Protein AF-A0A358SVM5-F1 (afdb_monomer_lite)

Structure (mmCIF, N/CA/C/O backbone):
data_AF-A0A358SVM5-F1
#
_entry.id   AF-A0A358SVM5-F1
#
loop_
_atom_site.group_PDB
_atom_site.id
_atom_site.type_symbol
_atom_site.label_atom_id
_atom_site.label_alt_id
_atom_site.label_comp_id
_atom_site.label_asym_id
_atom_site.label_entity_id
_atom_site.label_seq_id
_atom_sit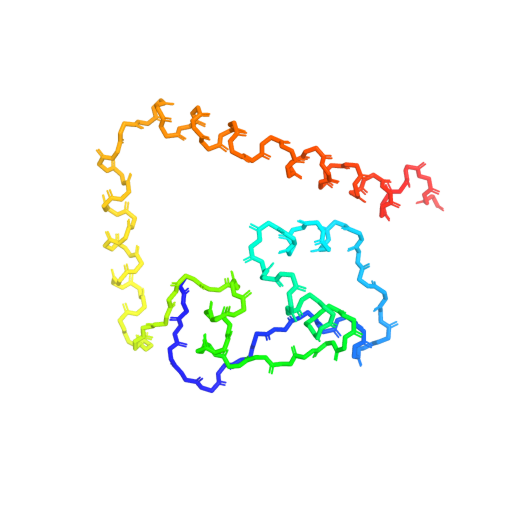e.pdbx_PDB_ins_code
_atom_site.Cartn_x
_atom_site.Cartn_y
_atom_site.Cartn_z
_atom_site.occupancy
_atom_site.B_iso_or_equiv
_atom_site.auth_seq_id
_atom_site.auth_comp_id
_atom_site.auth_asym_id
_atom_site.auth_atom_id
_atom_site.pdbx_PDB_model_num
ATOM 1 N N . MET A 1 1 ? -8.655 2.856 4.847 1.00 94.94 1 MET A N 1
ATOM 2 C CA . MET A 1 1 ? -8.974 2.902 6.300 1.00 94.94 1 MET A CA 1
ATOM 3 C C . MET A 1 1 ? -8.974 1.495 6.886 1.00 94.94 1 MET A C 1
ATOM 5 O O . MET A 1 1 ? -9.311 0.580 6.148 1.00 94.94 1 MET A O 1
ATOM 9 N N . GLY A 1 2 ? -8.611 1.325 8.159 1.00 97.31 2 GLY A N 1
ATOM 10 C CA . GLY A 1 2 ? -8.608 0.037 8.870 1.00 97.31 2 GLY A CA 1
ATOM 11 C C . GLY A 1 2 ? -9.340 0.094 10.214 1.00 97.31 2 GLY A C 1
ATOM 12 O O . GLY A 1 2 ? -9.745 1.169 10.657 1.00 97.31 2 GLY A O 1
ATOM 13 N N . ALA A 1 3 ? -9.527 -1.068 10.841 1.00 98.19 3 ALA A N 1
ATOM 14 C CA . ALA A 1 3 ? -10.101 -1.185 12.179 1.00 98.19 3 ALA A CA 1
ATOM 15 C C . ALA A 1 3 ? -9.006 -1.155 13.252 1.00 98.19 3 ALA A C 1
ATOM 17 O O . ALA A 1 3 ? -7.972 -1.800 13.091 1.00 98.19 3 ALA A O 1
ATOM 18 N N . ALA A 1 4 ? -9.270 -0.461 14.356 1.00 97.94 4 ALA A N 1
ATOM 19 C CA . ALA A 1 4 ? -8.467 -0.552 15.567 1.00 97.94 4 ALA A CA 1
ATOM 20 C C . ALA A 1 4 ? -8.580 -1.964 16.149 1.00 97.94 4 ALA A C 1
ATOM 22 O O 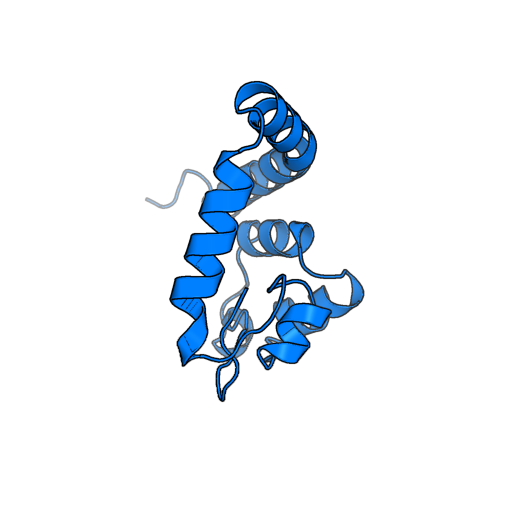. ALA A 1 4 ? -9.657 -2.573 16.114 1.00 97.94 4 ALA A O 1
ATOM 23 N N . GLY A 1 5 ? -7.484 -2.471 16.703 1.00 96.88 5 GLY A N 1
ATOM 24 C CA . GLY A 1 5 ? -7.436 -3.788 17.326 1.00 96.88 5 GLY A CA 1
ATOM 25 C C . GLY A 1 5 ? -6.148 -4.546 17.015 1.00 96.88 5 GLY A C 1
ATOM 26 O O . GLY A 1 5 ? -5.252 -4.004 16.368 1.00 96.88 5 GLY A O 1
ATOM 27 N N . PRO A 1 6 ? -6.052 -5.811 17.458 1.00 97.44 6 PRO A N 1
ATOM 28 C CA . PRO A 1 6 ? -4.845 -6.628 17.341 1.00 97.44 6 PRO A CA 1
ATOM 29 C C . PRO A 1 6 ? -4.675 -7.208 15.923 1.00 97.44 6 PRO A C 1
ATOM 31 O O . PRO A 1 6 ? -4.557 -8.419 15.737 1.00 97.44 6 PRO A O 1
ATOM 34 N N . TYR A 1 7 ? -4.695 -6.346 14.906 1.00 98.25 7 TYR A N 1
ATOM 35 C CA . TYR A 1 7 ? -4.478 -6.712 13.507 1.00 98.25 7 TYR A CA 1
ATOM 36 C C . TYR A 1 7 ? -3.028 -6.459 13.093 1.00 98.25 7 TYR A C 1
ATOM 38 O O . TYR A 1 7 ? -2.324 -5.651 13.692 1.00 98.25 7 TYR A O 1
ATOM 46 N N . ARG A 1 8 ? -2.587 -7.162 12.049 1.00 98.00 8 ARG A N 1
ATOM 47 C CA . ARG A 1 8 ? -1.223 -7.095 11.518 1.00 98.00 8 ARG A CA 1
ATOM 48 C C . ARG A 1 8 ? -1.266 -6.752 10.034 1.00 98.00 8 ARG A C 1
ATOM 50 O O . ARG A 1 8 ? -1.977 -7.422 9.287 1.00 98.00 8 ARG A O 1
ATOM 57 N N . ILE A 1 9 ? -0.512 -5.735 9.622 1.00 98.50 9 ILE A N 1
ATOM 58 C CA . ILE A 1 9 ? -0.348 -5.318 8.224 1.00 98.50 9 ILE A CA 1
ATOM 59 C C . ILE A 1 9 ? 1.115 -5.558 7.844 1.00 98.50 9 ILE A C 1
ATOM 61 O O . ILE A 1 9 ? 2.008 -5.042 8.510 1.00 98.50 9 ILE A O 1
ATOM 65 N N . THR A 1 10 ? 1.376 -6.361 6.812 1.00 97.62 10 THR A N 1
ATOM 66 C CA . THR A 1 10 ? 2.742 -6.719 6.398 1.00 97.62 10 THR A CA 1
ATOM 67 C C . THR A 1 10 ? 2.771 -7.246 4.961 1.00 97.62 10 THR A C 1
ATOM 69 O O . THR A 1 10 ? 1.780 -7.817 4.501 1.00 97.62 10 THR A O 1
ATOM 72 N N . ALA A 1 11 ? 3.904 -7.067 4.278 1.00 97.12 11 ALA A N 1
ATOM 73 C CA . ALA A 1 11 ? 4.299 -7.855 3.113 1.00 97.12 11 ALA A CA 1
ATOM 74 C C . ALA A 1 11 ? 5.264 -8.944 3.613 1.00 97.12 11 ALA A C 1
ATOM 76 O O . ALA A 1 11 ? 6.423 -8.672 3.929 1.00 97.12 11 ALA A O 1
ATOM 77 N N . ASN A 1 12 ? 4.750 -10.158 3.818 1.00 96.75 12 ASN A N 1
ATOM 78 C CA . ASN A 1 12 ? 5.445 -11.209 4.563 1.00 96.75 12 ASN A CA 1
ATOM 79 C C . ASN A 1 12 ? 6.293 -12.145 3.693 1.00 96.75 12 ASN A C 1
ATOM 81 O O . ASN A 1 12 ? 6.837 -13.113 4.222 1.00 96.75 12 ASN A O 1
ATOM 85 N N . GLU A 1 13 ? 6.399 -11.895 2.389 1.00 97.31 13 GLU A N 1
ATOM 86 C CA . GLU A 1 13 ? 7.063 -12.770 1.425 1.00 97.31 13 GLU A CA 1
ATOM 87 C C . GLU A 1 13 ? 8.498 -13.101 1.863 1.00 97.31 13 GLU A C 1
ATOM 89 O O . GLU A 1 13 ? 8.846 -14.278 1.957 1.00 97.31 13 GLU A O 1
ATOM 94 N N . VAL A 1 14 ? 9.302 -12.099 2.249 1.00 97.44 14 VAL A N 1
ATOM 95 C CA . VAL A 1 14 ? 10.690 -12.329 2.698 1.00 97.44 14 VAL A CA 1
ATOM 96 C C . VAL A 1 14 ? 10.742 -13.192 3.960 1.00 97.44 14 VAL A C 1
ATOM 98 O O . VAL A 1 14 ? 11.577 -14.090 4.056 1.00 97.44 14 VAL A O 1
ATOM 101 N N . ALA A 1 15 ? 9.817 -12.986 4.904 1.00 97.62 15 ALA A N 1
ATOM 102 C CA . ALA A 1 15 ? 9.751 -13.778 6.134 1.00 97.62 15 ALA A CA 1
ATOM 103 C C . ALA A 1 15 ? 9.434 -15.261 5.877 1.00 97.62 15 ALA A C 1
ATOM 105 O O . ALA A 1 15 ? 9.763 -16.105 6.710 1.00 97.62 15 ALA A O 1
ATOM 106 N N . ILE A 1 16 ? 8.818 -15.587 4.736 1.00 97.56 16 ILE A N 1
ATOM 107 C CA . ILE A 1 16 ? 8.502 -16.964 4.328 1.00 97.56 16 ILE A CA 1
ATOM 108 C C . ILE A 1 16 ? 9.409 -17.482 3.200 1.00 97.56 16 ILE A C 1
ATOM 110 O O . ILE A 1 16 ? 9.115 -18.514 2.602 1.00 97.56 16 ILE A O 1
ATOM 114 N N . GLY A 1 17 ? 10.521 -16.795 2.915 1.00 96.44 17 GLY A N 1
ATOM 115 C CA . GLY A 1 17 ? 11.516 -17.230 1.930 1.00 96.44 17 GLY A CA 1
ATOM 116 C C . GLY A 1 17 ? 11.147 -16.948 0.470 1.00 96.44 17 GLY A C 1
ATOM 117 O O . GLY A 1 17 ? 11.726 -17.548 -0.432 1.00 96.44 17 GLY A O 1
ATOM 118 N N . MET A 1 18 ? 10.200 -16.043 0.222 1.00 96.69 18 MET A N 1
ATOM 119 C CA . MET A 1 18 ? 9.820 -15.589 -1.113 1.00 96.69 18 MET A CA 1
ATOM 120 C C . MET A 1 18 ? 10.420 -14.211 -1.408 1.00 96.69 18 MET A C 1
ATOM 122 O O . MET A 1 18 ? 10.404 -13.305 -0.577 1.00 96.69 18 MET A O 1
ATOM 126 N N . THR A 1 19 ? 10.926 -14.024 -2.624 1.00 95.44 19 THR A N 1
ATOM 127 C CA . THR A 1 19 ? 11.254 -12.687 -3.128 1.00 95.44 19 THR A CA 1
ATOM 128 C C . THR A 1 19 ? 9.957 -11.953 -3.461 1.00 95.44 19 THR A C 1
ATOM 130 O O . THR A 1 19 ? 9.090 -12.528 -4.121 1.00 95.44 19 THR A O 1
ATOM 133 N N . LEU A 1 20 ? 9.815 -10.696 -3.022 1.00 95.38 20 LEU A N 1
ATOM 134 C CA . LEU A 1 20 ? 8.656 -9.886 -3.405 1.00 95.38 20 LEU A CA 1
ATOM 135 C C . LEU A 1 20 ? 8.591 -9.741 -4.934 1.00 95.38 20 LEU A C 1
ATOM 137 O O . LEU A 1 20 ? 9.612 -9.408 -5.542 1.00 95.38 20 LEU A O 1
ATOM 141 N N . PRO A 1 21 ? 7.403 -9.893 -5.543 1.00 95.94 21 PRO A N 1
ATOM 142 C CA . PRO A 1 21 ? 7.195 -9.533 -6.940 1.00 95.94 21 PRO A CA 1
ATOM 143 C C . PRO A 1 21 ? 7.532 -8.056 -7.179 1.00 95.94 21 PRO A C 1
ATOM 145 O O . PRO A 1 21 ? 7.181 -7.190 -6.366 1.00 95.94 21 PRO A O 1
ATOM 148 N N . ALA A 1 22 ? 8.159 -7.739 -8.312 1.00 96.62 22 ALA A N 1
ATOM 149 C CA . ALA A 1 22 ? 8.436 -6.363 -8.712 1.00 96.62 22 ALA A CA 1
ATOM 150 C C . ALA A 1 22 ? 7.146 -5.524 -8.750 1.00 96.62 22 ALA A C 1
ATOM 152 O O . ALA A 1 22 ? 7.140 -4.360 -8.339 1.00 96.62 22 ALA A O 1
ATOM 153 N N . ALA A 1 23 ? 6.024 -6.122 -9.163 1.00 96.81 23 ALA A N 1
ATOM 154 C CA . ALA A 1 23 ? 4.727 -5.457 -9.185 1.00 96.81 23 ALA A CA 1
ATOM 155 C C . ALA A 1 23 ? 4.250 -5.047 -7.781 1.00 96.81 23 ALA A C 1
ATOM 157 O O . ALA A 1 23 ? 3.686 -3.963 -7.616 1.00 96.81 23 ALA A O 1
ATOM 158 N N . ALA A 1 24 ? 4.507 -5.865 -6.753 1.00 96.12 24 ALA A N 1
ATOM 159 C CA . ALA A 1 24 ? 4.153 -5.544 -5.369 1.00 96.12 24 ALA A CA 1
ATOM 160 C C . ALA A 1 24 ? 4.969 -4.353 -4.838 1.00 96.12 24 ALA A C 1
ATOM 162 O O . ALA A 1 24 ? 4.424 -3.482 -4.152 1.00 96.12 24 ALA A O 1
ATOM 163 N N . ILE A 1 25 ? 6.249 -4.267 -5.217 1.00 97.56 25 ILE A N 1
ATOM 164 C CA . ILE A 1 25 ? 7.120 -3.131 -4.886 1.00 97.56 25 ILE A CA 1
ATOM 165 C C . ILE A 1 25 ? 6.567 -1.838 -5.503 1.00 97.56 25 ILE A C 1
ATOM 167 O O . ILE A 1 25 ? 6.439 -0.831 -4.803 1.00 97.56 25 ILE A O 1
ATOM 171 N N . GLU A 1 26 ? 6.179 -1.864 -6.781 1.00 97.94 26 GLU A N 1
ATOM 172 C CA . GLU A 1 26 ? 5.607 -0.692 -7.460 1.00 97.94 26 GLU A CA 1
ATOM 173 C C . GLU A 1 26 ? 4.249 -0.269 -6.884 1.00 97.94 26 GLU A C 1
ATOM 175 O O . GLU A 1 26 ? 3.978 0.926 -6.746 1.00 97.94 26 GLU A O 1
ATOM 180 N N . ILE A 1 2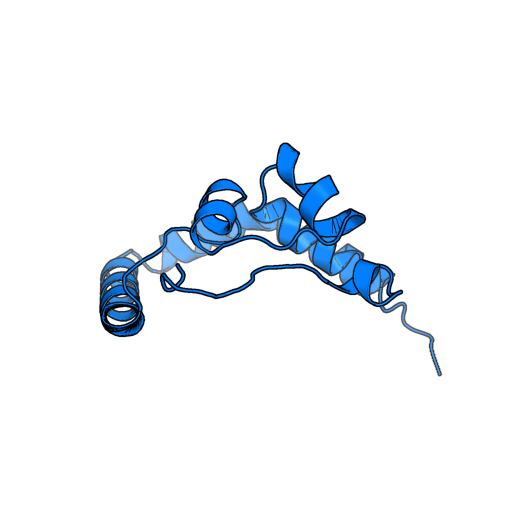7 ? 3.410 -1.227 -6.475 1.00 97.38 27 ILE A N 1
ATOM 181 C CA . ILE A 1 27 ? 2.164 -0.932 -5.754 1.00 97.38 27 ILE A CA 1
ATOM 182 C C . ILE A 1 27 ? 2.468 -0.214 -4.435 1.00 97.38 27 ILE A C 1
ATOM 184 O O . ILE A 1 27 ? 1.835 0.799 -4.130 1.00 97.38 27 ILE A O 1
ATOM 188 N N . CYS A 1 28 ? 3.443 -0.695 -3.661 1.00 97.75 28 CYS A N 1
ATOM 189 C CA . CYS A 1 28 ? 3.787 -0.084 -2.379 1.00 97.75 28 CYS A CA 1
ATOM 190 C C . CYS A 1 28 ? 4.375 1.321 -2.554 1.00 97.75 28 CYS A C 1
ATOM 192 O O . CYS A 1 28 ? 3.983 2.227 -1.822 1.00 97.75 28 CYS A O 1
ATOM 194 N N . ARG A 1 29 ? 5.209 1.558 -3.575 1.00 97.12 29 ARG A N 1
ATOM 195 C CA . ARG A 1 29 ? 5.759 2.891 -3.901 1.00 97.12 29 ARG A CA 1
ATOM 196 C C . ARG A 1 29 ? 4.698 3.966 -4.164 1.00 97.12 29 ARG A C 1
ATOM 198 O O . ARG A 1 29 ? 4.997 5.149 -4.055 1.00 97.12 29 ARG A O 1
ATOM 205 N N . GLN A 1 30 ? 3.458 3.590 -4.482 1.00 96.81 30 GLN A N 1
ATOM 206 C CA . GLN A 1 30 ? 2.361 4.549 -4.676 1.00 96.81 30 GLN A CA 1
ATOM 207 C C . GLN A 1 30 ? 1.813 5.166 -3.394 1.00 96.81 30 GLN A C 1
ATOM 209 O O . GLN A 1 30 ? 1.035 6.120 -3.452 1.00 96.81 30 GLN A O 1
ATOM 214 N N . ARG A 1 31 ? 2.102 4.556 -2.248 1.00 96.06 31 ARG A N 1
ATOM 215 C CA . ARG A 1 31 ? 1.357 4.801 -1.013 1.00 96.06 31 ARG A CA 1
ATOM 216 C C . ARG A 1 31 ? 2.249 4.825 0.211 1.00 96.06 31 ARG A C 1
ATOM 218 O O . ARG A 1 31 ? 2.021 5.651 1.085 1.00 96.06 31 ARG A O 1
ATOM 225 N N . VAL A 1 32 ? 3.216 3.917 0.268 1.00 98.19 32 VAL A N 1
ATOM 226 C CA . VAL A 1 32 ? 4.113 3.748 1.402 1.00 98.19 32 VAL A CA 1
ATOM 227 C C . VAL A 1 32 ? 5.225 4.790 1.343 1.00 98.19 32 VAL A C 1
ATOM 229 O O . VAL A 1 32 ? 5.847 4.968 0.293 1.00 98.19 32 VAL A O 1
ATOM 232 N N . GLY A 1 33 ? 5.475 5.466 2.466 1.00 97.88 33 GLY A N 1
ATOM 233 C CA . GLY A 1 33 ? 6.556 6.444 2.586 1.00 97.88 33 GLY A CA 1
ATOM 234 C C . GLY A 1 33 ? 7.919 5.817 2.260 1.00 97.88 33 GLY A C 1
ATOM 235 O O . GLY A 1 33 ? 8.170 4.670 2.654 1.00 97.88 33 GLY A O 1
ATOM 236 N N . PRO A 1 34 ? 8.815 6.517 1.539 1.00 97.12 34 PRO A N 1
ATOM 237 C CA . PRO A 1 34 ? 10.113 5.968 1.143 1.00 97.12 34 PRO A CA 1
ATOM 238 C C . PRO A 1 34 ? 10.944 5.461 2.333 1.00 97.12 34 PRO A C 1
ATOM 240 O O . PRO A 1 34 ? 11.657 4.468 2.203 1.00 97.12 34 PRO A O 1
ATOM 243 N N . GLU A 1 35 ? 10.801 6.082 3.503 1.00 97.25 35 GLU A N 1
ATOM 244 C CA . GLU A 1 35 ? 11.452 5.711 4.760 1.00 97.25 35 GLU A CA 1
ATOM 245 C C . GLU A 1 35 ? 10.945 4.390 5.373 1.00 97.25 35 GLU A C 1
ATOM 247 O O . GLU A 1 35 ? 11.640 3.783 6.190 1.00 97.25 35 GLU A O 1
ATOM 252 N N . TYR A 1 36 ? 9.769 3.905 4.961 1.00 98.38 36 TYR A N 1
ATOM 253 C CA . TYR A 1 36 ? 9.210 2.624 5.405 1.00 98.38 36 TYR A CA 1
ATOM 254 C C . TYR A 1 36 ? 9.497 1.477 4.437 1.00 98.38 36 TYR A C 1
ATOM 256 O O . TYR A 1 36 ? 9.503 0.327 4.871 1.00 98.38 36 TYR A O 1
ATOM 264 N N . LEU A 1 37 ? 9.765 1.756 3.153 1.00 98.12 37 LEU A N 1
ATOM 265 C CA . LEU A 1 37 ? 9.856 0.731 2.102 1.00 98.12 37 LEU A CA 1
ATOM 266 C C . LEU A 1 37 ? 10.827 -0.403 2.451 1.00 98.12 37 LEU A C 1
ATOM 268 O O . LEU A 1 37 ? 10.462 -1.569 2.339 1.00 98.12 37 LEU A O 1
ATOM 272 N N . THR A 1 38 ? 12.036 -0.089 2.921 1.00 98.12 38 THR A N 1
ATOM 273 C CA . THR A 1 38 ? 13.004 -1.126 3.313 1.00 98.12 38 THR A CA 1
ATOM 274 C C . THR A 1 38 ? 12.468 -1.991 4.447 1.00 98.12 38 THR A C 1
ATOM 276 O O . THR A 1 38 ? 12.545 -3.215 4.378 1.00 98.12 38 THR A O 1
ATOM 279 N N . ARG A 1 39 ? 11.890 -1.374 5.480 1.00 98.25 39 ARG A N 1
ATOM 280 C CA . ARG A 1 39 ? 11.399 -2.103 6.650 1.00 98.25 39 ARG A CA 1
ATOM 281 C C . ARG A 1 39 ? 10.242 -3.030 6.279 1.00 98.25 39 ARG A C 1
ATOM 283 O O . ARG A 1 39 ? 10.258 -4.205 6.626 1.00 98.25 39 ARG A O 1
ATOM 290 N N . VAL A 1 40 ? 9.275 -2.533 5.512 1.00 98.19 40 VAL A N 1
ATOM 291 C CA . VAL A 1 40 ? 8.048 -3.288 5.223 1.00 98.19 40 VAL A CA 1
ATOM 292 C C . VAL A 1 40 ? 8.216 -4.289 4.082 1.00 98.19 40 VAL A C 1
ATOM 294 O O . VAL A 1 40 ? 7.579 -5.332 4.121 1.00 98.19 40 VAL A O 1
ATOM 297 N N . LEU A 1 41 ? 9.071 -4.007 3.089 1.00 97.75 41 LEU A N 1
ATOM 298 C CA . LEU A 1 41 ? 9.252 -4.877 1.918 1.00 97.75 41 LEU A CA 1
ATOM 299 C C . LEU A 1 41 ? 10.458 -5.806 2.057 1.00 97.75 41 LEU A C 1
ATOM 301 O O . LEU A 1 41 ? 10.352 -6.992 1.780 1.00 97.75 41 LEU A O 1
ATOM 305 N N . ALA A 1 42 ? 11.616 -5.293 2.479 1.00 97.44 42 ALA A N 1
ATOM 306 C CA . ALA A 1 42 ? 12.833 -6.104 2.552 1.00 97.44 42 ALA A CA 1
ATOM 307 C C . ALA A 1 42 ? 12.985 -6.826 3.896 1.00 97.44 42 ALA A C 1
ATOM 309 O O . ALA A 1 42 ? 13.592 -7.891 3.943 1.00 97.44 42 ALA A O 1
ATOM 310 N N . LEU A 1 43 ? 12.447 -6.259 4.981 1.00 98.06 43 LEU A N 1
ATOM 311 C CA . LEU A 1 43 ? 12.545 -6.837 6.328 1.00 98.06 43 LEU A CA 1
ATOM 312 C C . LEU A 1 43 ? 11.230 -7.460 6.818 1.00 98.06 43 LEU A C 1
ATOM 314 O O . LEU A 1 43 ? 11.184 -7.940 7.949 1.00 98.06 43 LEU A O 1
ATOM 318 N N . ALA A 1 44 ? 10.185 -7.464 5.980 1.00 98.00 44 ALA A N 1
ATOM 319 C CA . ALA A 1 44 ? 8.861 -7.998 6.301 1.00 98.00 44 ALA A CA 1
ATOM 320 C C . ALA A 1 44 ? 8.308 -7.477 7.643 1.00 98.00 44 ALA A C 1
ATOM 322 O O . ALA A 1 44 ? 7.684 -8.218 8.408 1.00 98.00 44 ALA A O 1
ATOM 323 N N . GLU A 1 45 ? 8.561 -6.200 7.955 1.00 98.50 45 GLU A N 1
ATOM 324 C CA . GLU A 1 45 ? 8.085 -5.598 9.193 1.00 98.50 45 GLU A CA 1
ATOM 325 C C . GLU A 1 45 ? 6.562 -5.735 9.312 1.00 98.50 45 GLU A C 1
ATOM 327 O O . GLU A 1 45 ? 5.802 -5.560 8.352 1.00 98.50 45 GLU A O 1
ATOM 332 N N . VAL A 1 46 ? 6.120 -6.068 10.521 1.00 98.56 46 VAL A N 1
ATOM 333 C CA . VAL A 1 46 ? 4.711 -6.175 10.873 1.00 98.56 46 VAL A CA 1
ATOM 334 C C . VAL A 1 46 ? 4.276 -4.886 11.544 1.00 98.56 46 VAL A C 1
ATOM 336 O O . VAL A 1 46 ? 4.780 -4.541 12.609 1.00 98.56 46 VAL A O 1
ATOM 339 N N . LEU A 1 47 ? 3.299 -4.212 10.948 1.00 98.62 47 LEU A N 1
ATOM 340 C CA . LEU A 1 47 ? 2.755 -2.963 11.461 1.00 98.62 47 LEU A CA 1
ATOM 341 C C . LEU A 1 47 ? 1.419 -3.187 12.172 1.00 98.62 47 LEU A C 1
ATOM 343 O O . LEU A 1 47 ? 0.589 -3.998 11.738 1.00 98.62 47 LEU A O 1
ATOM 347 N N . SER A 1 48 ? 1.204 -2.417 13.240 1.00 98.62 48 SER A N 1
ATOM 348 C CA . SER A 1 48 ? -0.123 -2.186 13.814 1.00 98.62 48 SER A CA 1
ATOM 349 C C . SER A 1 48 ? -0.999 -1.385 12.833 1.00 98.62 48 SER A C 1
ATOM 351 O O . SER A 1 48 ? -0.470 -0.769 11.901 1.00 98.62 48 SER A O 1
ATOM 353 N N . PRO A 1 49 ? -2.336 -1.349 12.998 1.00 98.62 49 PRO A N 1
ATOM 354 C CA . PRO A 1 49 ? -3.191 -0.469 12.202 1.00 98.62 49 PRO A CA 1
ATOM 355 C C . PRO A 1 49 ? -2.748 0.999 12.243 1.00 98.62 49 PRO A C 1
ATOM 357 O O . PRO A 1 49 ? -2.798 1.684 11.223 1.00 98.62 49 PRO A O 1
ATOM 360 N N . GLU A 1 50 ? -2.311 1.476 13.406 1.00 98.38 50 GLU A N 1
ATOM 361 C CA . GLU A 1 50 ? -1.865 2.846 13.634 1.00 98.38 50 GLU A CA 1
ATOM 362 C C . GLU A 1 50 ? -0.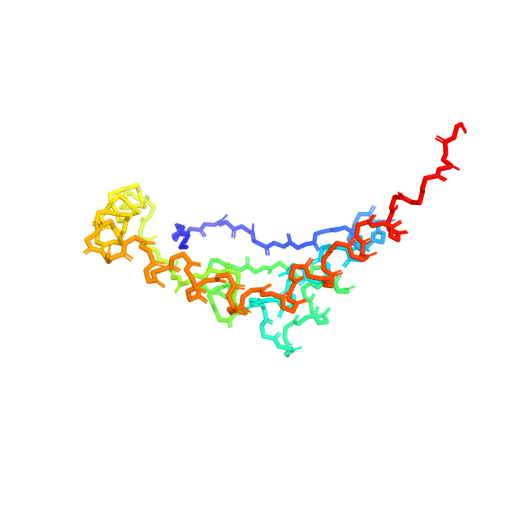554 3.130 12.891 1.00 98.38 50 GLU A C 1
ATOM 364 O O . GLU A 1 50 ? -0.476 4.091 12.123 1.00 98.38 50 GLU A O 1
ATOM 369 N N . ASP A 1 51 ? 0.441 2.251 13.019 1.00 98.38 51 ASP A N 1
ATOM 370 C CA . ASP A 1 51 ? 1.709 2.388 12.294 1.00 98.38 51 ASP A CA 1
ATOM 371 C C . ASP A 1 51 ? 1.511 2.245 10.782 1.00 98.38 51 ASP A C 1
ATOM 373 O O . ASP A 1 51 ? 2.177 2.917 9.999 1.00 98.38 51 ASP A O 1
ATOM 377 N N . ALA A 1 52 ? 0.551 1.425 10.347 1.00 98.50 52 ALA A N 1
ATOM 378 C CA . ALA A 1 52 ? 0.181 1.284 8.943 1.00 98.50 52 ALA A CA 1
ATOM 379 C C . ALA A 1 52 ? -0.451 2.561 8.359 1.00 98.50 52 ALA A C 1
ATOM 381 O O . ALA A 1 52 ? -0.392 2.759 7.142 1.00 98.50 52 ALA A O 1
ATOM 382 N N . VAL A 1 53 ? -1.029 3.442 9.187 1.00 98.56 53 VAL A N 1
ATOM 383 C CA . VAL A 1 53 ? -1.420 4.791 8.746 1.00 98.56 53 VAL A CA 1
ATOM 384 C C . VAL A 1 53 ? -0.187 5.649 8.527 1.00 98.56 53 VAL A C 1
ATOM 386 O O . VAL A 1 53 ? -0.041 6.223 7.450 1.00 98.56 53 VAL A O 1
ATOM 389 N N . THR A 1 54 ? 0.719 5.685 9.504 1.00 98.19 54 THR A N 1
ATOM 390 C CA . THR A 1 54 ? 1.972 6.448 9.409 1.00 98.19 54 THR A CA 1
ATOM 391 C C . THR A 1 54 ? 2.810 6.004 8.211 1.00 98.19 54 THR A C 1
ATOM 393 O O . THR A 1 54 ? 3.323 6.839 7.474 1.00 98.19 54 THR A O 1
ATOM 396 N N . ALA A 1 55 ? 2.894 4.695 7.969 1.00 98.19 55 ALA A N 1
ATOM 397 C CA . ALA A 1 55 ? 3.623 4.124 6.847 1.00 98.19 55 ALA A CA 1
ATOM 398 C C . ALA A 1 55 ? 2.946 4.373 5.491 1.00 98.19 55 ALA A C 1
ATOM 400 O O . ALA A 1 55 ? 3.631 4.322 4.478 1.00 98.19 55 ALA A O 1
ATOM 401 N N . GLY A 1 56 ? 1.630 4.625 5.448 1.00 98.12 56 GLY A N 1
ATOM 402 C CA . GLY A 1 56 ? 0.876 4.938 4.224 1.00 98.12 56 GLY A CA 1
ATOM 403 C C . GLY A 1 56 ? 0.033 3.795 3.631 1.00 98.12 56 GLY A C 1
ATOM 404 O O . GLY A 1 56 ? -0.673 3.998 2.632 1.00 98.12 56 GLY A O 1
ATOM 405 N N . PHE A 1 57 ? 0.024 2.613 4.261 1.00 98.00 57 PHE A N 1
ATOM 406 C CA . PHE A 1 57 ? -0.852 1.489 3.892 1.00 98.00 57 PHE A CA 1
ATOM 407 C C . PHE A 1 57 ? -2.335 1.807 4.113 1.00 98.00 57 PHE A C 1
ATOM 409 O O . PHE A 1 57 ? -3.189 1.416 3.314 1.00 98.00 57 PHE A O 1
ATOM 416 N N . LEU A 1 58 ? -2.658 2.533 5.185 1.00 98.38 58 LEU A N 1
ATOM 417 C CA . LEU A 1 58 ? -4.020 2.927 5.534 1.00 98.38 58 LEU A CA 1
ATOM 418 C C . LEU A 1 58 ? -4.154 4.451 5.545 1.00 98.38 58 LEU A C 1
ATOM 420 O O . LEU A 1 58 ? -3.247 5.161 5.942 1.00 98.38 58 LEU A O 1
ATOM 424 N N . ASP A 1 59 ? -5.318 4.978 5.156 1.00 97.94 59 ASP A N 1
ATOM 425 C CA . ASP A 1 59 ? -5.563 6.431 5.255 1.00 97.94 59 ASP A CA 1
ATOM 426 C C . ASP A 1 59 ? -5.931 6.875 6.683 1.00 97.94 59 ASP A C 1
ATOM 428 O O . ASP A 1 59 ? -5.786 8.040 7.028 1.00 97.94 59 ASP A O 1
ATOM 432 N N . ARG A 1 60 ? -6.502 5.962 7.481 1.00 98.00 60 ARG A N 1
ATOM 433 C CA . ARG A 1 60 ? -6.901 6.169 8.885 1.00 98.00 60 ARG A CA 1
ATOM 434 C C . ARG A 1 60 ? -7.301 4.856 9.554 1.00 98.00 60 ARG A C 1
ATOM 436 O O . ARG A 1 60 ? -7.691 3.915 8.855 1.00 98.00 60 ARG A O 1
ATOM 443 N N . VAL A 1 61 ? -7.331 4.854 10.882 1.00 98.62 61 VAL A N 1
ATOM 444 C CA . VAL A 1 61 ? -7.914 3.798 11.723 1.00 98.62 61 VAL A CA 1
ATOM 445 C C . VAL A 1 61 ? -9.207 4.297 12.369 1.00 98.62 61 VAL A C 1
ATOM 447 O O . VAL A 1 61 ? -9.334 5.480 12.679 1.00 98.62 61 VAL A O 1
ATOM 450 N N . VAL A 1 62 ? -10.185 3.406 12.535 1.00 98.56 62 VAL A N 1
ATOM 451 C CA . VAL A 1 62 ? -11.461 3.674 13.219 1.00 98.56 62 VAL A CA 1
ATOM 452 C C . VAL A 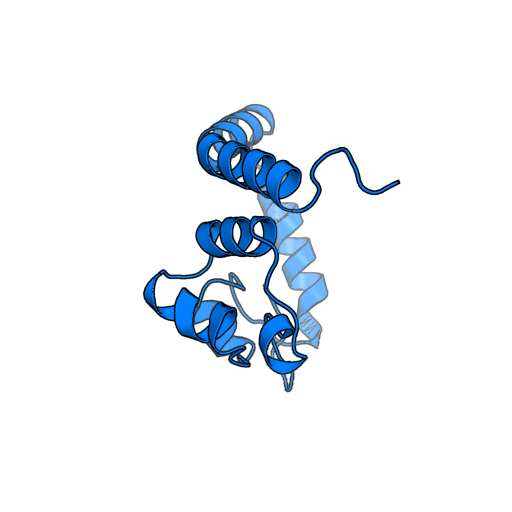1 62 ? -11.809 2.524 14.170 1.00 98.56 62 VAL A C 1
ATOM 454 O O . VAL A 1 62 ? -11.307 1.417 13.966 1.00 98.56 62 VAL A O 1
ATOM 457 N N . PRO A 1 63 ? -12.679 2.717 15.180 1.00 98.44 63 PRO A N 1
ATOM 458 C CA . PRO A 1 63 ? -13.160 1.609 16.002 1.00 98.44 63 PRO A CA 1
ATOM 459 C C . PRO A 1 63 ? -13.740 0.484 15.138 1.00 98.44 63 PRO A C 1
ATOM 461 O O . PRO A 1 63 ? -14.482 0.749 14.191 1.00 98.44 63 PRO A O 1
ATOM 464 N N . ALA A 1 64 ? -13.440 -0.775 15.472 1.00 97.75 64 ALA A N 1
ATOM 465 C CA . ALA A 1 64 ? -13.842 -1.925 14.656 1.00 97.75 64 ALA A CA 1
ATOM 466 C C . ALA A 1 64 ? -15.356 -1.964 14.372 1.00 97.75 64 ALA A C 1
ATOM 468 O O . ALA A 1 64 ? -15.767 -2.184 13.233 1.00 97.75 64 ALA A O 1
ATOM 469 N N . ALA A 1 65 ? -16.179 -1.651 15.378 1.00 98.19 65 ALA A N 1
ATOM 470 C CA . ALA A 1 65 ? -17.636 -1.591 15.250 1.00 98.19 65 ALA A CA 1
ATOM 471 C C . ALA A 1 65 ? -18.127 -0.529 14.245 1.00 98.19 65 ALA A C 1
ATOM 473 O O . ALA A 1 65 ? -19.194 -0.684 13.658 1.00 98.19 65 ALA A O 1
ATOM 474 N N . GLN A 1 66 ? -17.345 0.528 14.009 1.00 98.31 66 GLN A N 1
ATOM 475 C CA . GLN A 1 66 ? -17.707 1.646 13.132 1.00 98.31 66 GLN A CA 1
ATOM 476 C C . GLN A 1 66 ? -17.139 1.513 11.716 1.00 98.31 66 GLN A C 1
ATOM 478 O O . GLN A 1 66 ? -17.445 2.346 10.861 1.00 98.31 66 GLN A O 1
ATOM 483 N N . LEU A 1 67 ? -16.312 0.496 11.435 1.00 98.31 67 LEU A N 1
ATOM 484 C CA . LEU A 1 67 ? -15.598 0.384 10.159 1.00 98.31 67 LEU A CA 1
ATOM 485 C C . LEU A 1 67 ? -16.550 0.427 8.959 1.00 98.31 67 LEU A C 1
ATOM 487 O O . LEU A 1 67 ? -16.337 1.202 8.026 1.00 98.31 67 LEU A O 1
ATOM 491 N N . ARG A 1 68 ? -17.615 -0.381 8.992 1.00 98.25 68 ARG A N 1
ATOM 492 C CA . ARG A 1 68 ? -18.571 -0.493 7.882 1.00 98.25 68 ARG A CA 1
ATOM 493 C C . ARG A 1 68 ? -19.339 0.806 7.653 1.00 98.25 68 ARG A C 1
ATOM 495 O O . ARG A 1 68 ? -19.427 1.261 6.515 1.00 98.25 68 ARG A O 1
ATOM 502 N N . GLU A 1 69 ? -19.869 1.401 8.717 1.00 98.31 69 GLU A N 1
ATOM 503 C CA . GLU A 1 69 ? -20.595 2.673 8.649 1.00 98.31 69 GLU A CA 1
ATOM 504 C C . GLU A 1 69 ? -19.688 3.790 8.125 1.00 98.31 69 GLU A C 1
ATOM 506 O O . GLU A 1 69 ? -20.029 4.500 7.180 1.00 98.31 69 GLU A O 1
ATOM 511 N N . THR A 1 70 ? -18.474 3.880 8.664 1.00 98.19 70 THR A N 1
ATOM 512 C CA . THR A 1 70 ? -17.504 4.908 8.292 1.00 98.19 70 THR A CA 1
ATOM 513 C C . THR A 1 70 ? -17.021 4.759 6.845 1.00 98.19 70 THR A C 1
ATOM 515 O O . THR A 1 70 ? -16.809 5.758 6.148 1.00 98.19 70 THR A O 1
ATOM 518 N N . ALA A 1 71 ? -16.860 3.522 6.366 1.00 98.19 71 ALA A N 1
ATOM 519 C CA . ALA A 1 71 ? -16.551 3.237 4.970 1.00 98.19 71 ALA A CA 1
ATOM 520 C C . ALA A 1 71 ? -17.717 3.622 4.045 1.00 98.19 71 ALA A C 1
ATOM 522 O O . ALA A 1 71 ? -17.489 4.280 3.028 1.00 98.19 71 ALA A O 1
ATOM 523 N N . ALA A 1 72 ? -18.957 3.283 4.417 1.00 98.50 72 ALA A N 1
ATOM 524 C CA . ALA A 1 72 ? -20.155 3.635 3.656 1.00 98.50 72 ALA A CA 1
ATOM 525 C C . ALA A 1 72 ? -20.351 5.157 3.563 1.00 98.50 72 ALA A C 1
ATOM 527 O O . ALA A 1 72 ? -20.556 5.683 2.470 1.00 98.50 72 ALA A O 1
ATOM 528 N N . ALA A 1 73 ? -20.189 5.880 4.674 1.00 98.38 73 ALA A N 1
ATOM 529 C CA . ALA A 1 73 ? -20.229 7.341 4.694 1.00 98.38 73 ALA A CA 1
ATOM 530 C C . ALA A 1 73 ? -19.128 7.957 3.810 1.00 98.38 73 ALA A C 1
ATOM 532 O O . ALA A 1 73 ? -19.369 8.909 3.065 1.00 98.38 73 ALA A O 1
ATOM 533 N N . GLY A 1 74 ? -17.919 7.383 3.832 1.00 97.94 74 GLY A N 1
ATOM 534 C CA . GLY A 1 74 ? -16.828 7.782 2.943 1.00 97.94 74 GLY A CA 1
ATOM 535 C C . GLY A 1 74 ? -17.166 7.589 1.462 1.00 97.94 74 GLY A C 1
ATOM 536 O O . GLY A 1 74 ? -16.923 8.489 0.659 1.00 97.94 74 GLY A O 1
ATOM 537 N N . ALA A 1 75 ? -17.762 6.450 1.105 1.00 98.19 75 ALA A N 1
ATOM 538 C CA . ALA A 1 75 ? -18.210 6.170 -0.255 1.00 98.19 75 ALA A CA 1
ATOM 539 C C . ALA A 1 75 ? -19.322 7.132 -0.702 1.00 98.19 75 ALA A C 1
ATOM 541 O O . ALA A 1 75 ? -19.225 7.696 -1.790 1.00 98.19 75 ALA A O 1
ATOM 542 N N . ALA A 1 76 ? -20.322 7.381 0.151 1.00 98.56 76 ALA A N 1
ATOM 543 C CA . ALA A 1 76 ? -21.399 8.332 -0.120 1.00 98.56 76 ALA A CA 1
ATOM 544 C C . ALA A 1 76 ? -20.856 9.747 -0.370 1.00 98.56 76 ALA A C 1
ATOM 546 O O . ALA A 1 76 ? -21.237 10.391 -1.343 1.00 98.56 76 ALA A O 1
ATOM 547 N N . ARG A 1 77 ? -19.888 10.197 0.439 1.00 98.25 77 ARG A N 1
ATOM 548 C CA . ARG A 1 77 ? -19.211 11.485 0.238 1.00 98.25 77 ARG A CA 1
ATOM 549 C C . ARG A 1 77 ? -18.426 11.537 -1.074 1.00 98.25 77 ARG A C 1
ATOM 551 O O . ARG A 1 77 ? -18.449 12.551 -1.753 1.00 98.25 77 ARG A O 1
ATOM 558 N N . LEU A 1 78 ? -17.708 10.476 -1.440 1.00 98.00 78 LEU A N 1
ATOM 559 C CA . LEU A 1 78 ? -16.974 10.438 -2.712 1.00 98.00 78 LEU A CA 1
ATOM 560 C C . LEU A 1 78 ? -17.912 10.386 -3.926 1.00 98.00 78 LEU A C 1
ATOM 562 O O . LEU A 1 78 ? -17.540 10.854 -4.998 1.00 98.00 78 LEU A O 1
ATOM 566 N N . ALA A 1 79 ? -19.116 9.833 -3.766 1.00 98.25 79 ALA A N 1
ATOM 567 C CA . ALA A 1 79 ? -20.114 9.745 -4.825 1.00 98.25 79 ALA A CA 1
ATOM 568 C C . ALA A 1 79 ? -20.740 11.099 -5.197 1.00 98.25 79 ALA A C 1
ATOM 570 O O . ALA A 1 79 ? -21.350 11.191 -6.261 1.00 98.25 79 ALA A O 1
ATOM 571 N N . THR A 1 80 ? -20.579 12.136 -4.365 1.00 98.50 80 THR A N 1
ATOM 572 C CA . THR A 1 80 ? -21.044 13.498 -4.680 1.00 98.50 80 THR A CA 1
ATOM 573 C C . THR A 1 80 ? -20.088 14.270 -5.591 1.00 98.50 80 THR A C 1
ATOM 575 O O . THR A 1 80 ? -20.446 15.337 -6.083 1.00 98.50 80 THR A O 1
ATOM 578 N N . LEU A 1 81 ? -18.877 13.752 -5.823 1.00 98.56 81 LEU A N 1
ATOM 579 C CA . LEU A 1 81 ? -17.902 14.36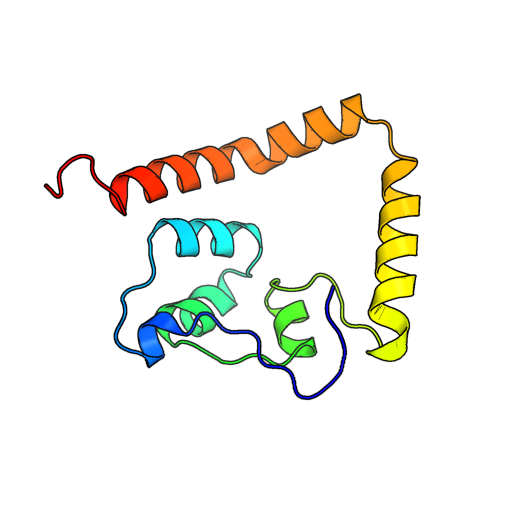6 -6.721 1.00 98.56 81 LEU A CA 1
ATOM 580 C C . LEU A 1 81 ? -18.329 14.217 -8.185 1.00 98.56 81 LEU A C 1
ATOM 582 O O . LEU A 1 81 ? -18.928 13.210 -8.572 1.00 98.56 81 LEU A O 1
ATOM 586 N N . ASP A 1 82 ? -17.930 15.179 -9.021 1.00 98.69 82 ASP A N 1
ATOM 587 C CA . ASP A 1 82 ? -18.087 15.043 -10.466 1.00 98.69 82 ASP A CA 1
ATOM 588 C C . ASP A 1 82 ? -17.316 13.818 -10.982 1.00 98.69 82 ASP A C 1
ATOM 590 O O . ASP A 1 82 ? -16.105 13.661 -10.772 1.00 98.69 82 ASP A O 1
ATOM 594 N N . ARG A 1 83 ? -18.037 12.924 -11.662 1.00 98.19 83 ARG A N 1
ATOM 595 C CA . ARG A 1 83 ? -17.504 11.620 -12.071 1.00 98.19 83 ARG A CA 1
ATOM 596 C C . ARG A 1 83 ? -16.437 11.751 -13.152 1.00 98.19 83 ARG A C 1
ATOM 598 O O . ARG A 1 83 ? -15.454 11.008 -13.111 1.00 98.19 83 ARG A O 1
ATOM 605 N N . ALA A 1 84 ? -16.616 12.674 -14.096 1.00 98.56 84 ALA A N 1
ATOM 606 C CA . ALA A 1 84 ? -15.705 12.849 -15.221 1.00 98.56 84 ALA A CA 1
ATOM 607 C C . ALA A 1 84 ? -14.381 13.479 -14.762 1.00 98.56 84 ALA A C 1
ATOM 609 O O . ALA A 1 84 ? -13.306 12.949 -15.052 1.00 98.56 84 ALA A O 1
ATOM 610 N N . ALA A 1 85 ? -14.451 14.546 -13.965 1.00 98.69 85 ALA A N 1
ATOM 611 C CA . ALA A 1 85 ? -13.302 15.226 -13.385 1.00 98.69 85 ALA A CA 1
ATOM 612 C C . ALA A 1 85 ? -12.515 14.308 -12.442 1.00 98.69 85 ALA A C 1
ATOM 614 O O . ALA A 1 85 ? -11.283 14.265 -12.513 1.00 98.69 85 ALA A O 1
ATOM 615 N N . HIS A 1 86 ? -13.201 13.521 -11.604 1.00 98.56 86 HIS A N 1
ATOM 616 C CA . HIS A 1 86 ? -12.551 12.532 -10.740 1.00 98.56 86 HIS A CA 1
ATOM 617 C C . HIS A 1 86 ? -11.823 11.457 -11.547 1.00 98.56 86 HIS A C 1
ATOM 619 O O . HIS A 1 86 ? -10.667 11.143 -11.257 1.00 98.56 86 HIS A O 1
ATOM 625 N N . ALA A 1 87 ? -12.473 10.901 -12.575 1.00 98.56 87 ALA A N 1
ATOM 626 C CA . ALA A 1 87 ? -11.873 9.880 -13.429 1.00 98.56 87 ALA A CA 1
ATOM 627 C C . ALA A 1 87 ? -10.628 10.413 -14.153 1.00 98.56 87 ALA A C 1
ATOM 629 O O . ALA A 1 87 ? -9.565 9.794 -14.068 1.00 98.56 87 ALA A O 1
ATOM 630 N N . ALA A 1 88 ? -10.729 11.586 -14.787 1.00 98.75 88 ALA A N 1
ATOM 631 C CA . ALA A 1 88 ? -9.615 12.220 -15.487 1.00 98.75 88 ALA A CA 1
ATOM 632 C C . ALA A 1 88 ? -8.451 12.557 -14.540 1.00 98.75 88 ALA A C 1
ATOM 634 O O . ALA A 1 88 ? -7.296 12.259 -14.847 1.00 98.75 88 ALA A O 1
ATOM 635 N N . SER A 1 89 ? -8.744 13.120 -13.363 1.00 98.75 89 SER A N 1
ATOM 636 C CA . SER A 1 89 ? -7.719 13.468 -12.369 1.00 98.75 89 SER A CA 1
ATOM 637 C C . SER A 1 89 ? -7.010 12.226 -11.830 1.00 98.75 89 SER A C 1
ATOM 639 O O . SER A 1 89 ? -5.783 12.184 -11.786 1.00 98.75 89 SER A O 1
ATOM 641 N N . LYS A 1 90 ? -7.763 11.174 -11.487 1.00 98.38 90 LYS A N 1
ATOM 642 C CA . LYS A 1 90 ? -7.205 9.903 -11.006 1.00 98.38 90 LYS A CA 1
ATOM 643 C C . LYS A 1 90 ? -6.350 9.216 -12.066 1.00 98.38 90 LYS A C 1
ATOM 645 O O . LYS A 1 90 ? -5.295 8.689 -11.725 1.00 98.38 90 LYS A O 1
ATOM 650 N N . ALA A 1 91 ? -6.796 9.215 -13.322 1.00 98.44 91 ALA A N 1
ATOM 651 C CA . ALA A 1 91 ? -6.044 8.633 -14.427 1.00 98.44 91 ALA A CA 1
ATOM 652 C C . ALA A 1 91 ? -4.699 9.345 -14.612 1.00 98.44 91 ALA A C 1
ATOM 654 O O . ALA A 1 91 ? -3.672 8.678 -14.666 1.00 98.44 91 ALA A O 1
ATOM 655 N N . ARG A 1 92 ? -4.690 10.686 -14.618 1.00 98.56 92 ARG A N 1
ATOM 656 C CA . ARG A 1 92 ? -3.455 11.483 -14.710 1.00 98.56 92 ARG A CA 1
ATOM 657 C C . ARG A 1 92 ? -2.521 11.232 -13.530 1.00 98.56 92 ARG A C 1
ATOM 659 O O . ARG A 1 92 ? -1.351 10.944 -13.741 1.00 98.56 92 ARG A O 1
ATOM 666 N N . LEU A 1 93 ? -3.052 11.277 -12.307 1.00 98.31 93 LEU A N 1
ATOM 667 C CA . LEU A 1 93 ? -2.274 11.048 -11.088 1.00 98.31 93 LEU A CA 1
ATOM 668 C C . LEU A 1 93 ? -1.616 9.660 -11.078 1.00 98.31 93 LEU A C 1
ATOM 670 O O . LEU A 1 93 ? -0.469 9.523 -10.671 1.00 98.31 93 LEU A O 1
ATOM 674 N N . ARG A 1 94 ? -2.338 8.629 -11.530 1.00 98.00 94 ARG A N 1
ATOM 675 C CA . ARG A 1 94 ? -1.872 7.236 -11.501 1.00 98.00 94 ARG A CA 1
ATOM 676 C C . ARG A 1 94 ? -1.153 6.794 -12.774 1.00 98.00 94 ARG A C 1
ATOM 678 O O . ARG A 1 94 ? -0.692 5.660 -12.814 1.00 98.00 94 ARG A O 1
ATOM 685 N N . ALA A 1 95 ? -1.050 7.621 -13.813 1.00 98.38 95 ALA A N 1
ATOM 686 C CA . ALA A 1 95 ? -0.458 7.195 -15.082 1.00 98.38 95 ALA A CA 1
ATOM 687 C C . ALA A 1 95 ? 0.989 6.671 -14.935 1.00 98.38 95 ALA A C 1
ATOM 689 O O . ALA A 1 95 ? 1.244 5.567 -15.423 1.00 98.38 95 ALA A O 1
ATOM 690 N N . PRO A 1 96 ? 1.908 7.352 -14.212 1.00 97.81 96 PRO A N 1
ATOM 691 C CA . PRO A 1 96 ? 3.270 6.841 -14.023 1.00 97.81 96 PRO A CA 1
ATOM 692 C C . PRO A 1 96 ? 3.286 5.500 -13.280 1.00 97.81 96 PRO A C 1
ATOM 694 O O . PRO A 1 96 ? 3.935 4.549 -13.709 1.00 97.81 96 PRO A O 1
ATOM 697 N N . ALA A 1 97 ? 2.486 5.405 -12.215 1.00 97.50 97 ALA A N 1
ATOM 698 C CA . ALA A 1 97 ? 2.300 4.199 -11.416 1.00 97.50 97 ALA A CA 1
ATOM 699 C C . ALA A 1 97 ? 1.857 2.999 -12.244 1.00 97.50 97 ALA A C 1
ATOM 701 O O . ALA A 1 97 ? 2.412 1.913 -12.150 1.00 97.50 97 ALA A O 1
ATOM 702 N N . LEU A 1 98 ? 0.815 3.202 -13.050 1.00 98.06 98 LEU A N 1
ATOM 703 C CA . LEU A 1 98 ? 0.202 2.155 -13.849 1.00 98.06 98 LEU A CA 1
ATOM 704 C C . LEU A 1 98 ? 1.159 1.675 -14.942 1.00 98.06 98 LEU A C 1
ATOM 706 O O . LEU A 1 98 ? 1.143 0.491 -15.263 1.00 98.06 98 LEU A O 1
ATOM 710 N N . GLY A 1 99 ? 1.996 2.565 -15.485 1.00 98.19 99 GLY A N 1
ATOM 711 C CA . GLY A 1 99 ? 3.086 2.192 -16.385 1.00 98.19 99 GLY A CA 1
ATOM 712 C C . GLY A 1 99 ? 4.123 1.301 -15.698 1.00 98.19 99 GLY A C 1
ATOM 713 O O . GLY A 1 99 ? 4.413 0.216 -16.199 1.00 98.19 99 GLY A O 1
ATOM 714 N N . ALA A 1 100 ? 4.617 1.719 -14.528 1.00 98.12 100 ALA A N 1
ATOM 715 C CA . ALA A 1 100 ? 5.604 0.962 -13.756 1.00 98.12 100 ALA A CA 1
ATOM 716 C C . ALA A 1 100 ? 5.072 -0.412 -13.315 1.00 98.12 100 ALA A C 1
ATOM 718 O O . ALA A 1 100 ? 5.729 -1.424 -13.533 1.00 98.12 100 ALA A O 1
ATOM 719 N N . ILE A 1 101 ? 3.842 -0.465 -12.791 1.00 97.81 101 ILE A N 1
ATOM 720 C CA . ILE A 1 101 ? 3.186 -1.715 -12.385 1.00 97.81 101 ILE A CA 1
ATOM 721 C C . ILE A 1 101 ? 3.015 -2.655 -13.583 1.00 97.81 101 ILE A C 1
ATOM 723 O O . ILE A 1 101 ? 3.288 -3.841 -13.452 1.00 97.81 101 ILE A O 1
ATOM 727 N N . ARG A 1 102 ? 2.597 -2.157 -14.757 1.00 97.31 102 ARG A N 1
ATOM 728 C CA . ARG A 1 102 ? 2.475 -2.996 -15.963 1.00 97.31 102 ARG A CA 1
ATOM 729 C C . ARG A 1 102 ? 3.816 -3.595 -16.369 1.00 97.31 102 ARG A C 1
ATOM 731 O O . ARG A 1 102 ? 3.890 -4.798 -16.560 1.00 97.31 102 ARG A O 1
ATOM 738 N N . ALA A 1 103 ? 4.866 -2.779 -16.455 1.00 97.00 103 ALA A N 1
ATOM 739 C CA . ALA A 1 103 ? 6.202 -3.269 -16.786 1.00 97.00 103 ALA A CA 1
ATOM 740 C C . ALA A 1 103 ? 6.704 -4.303 -15.763 1.00 97.00 103 ALA A C 1
ATOM 742 O O . ALA A 1 103 ? 7.304 -5.305 -16.140 1.00 97.00 103 ALA A O 1
ATOM 743 N N . ALA A 1 104 ? 6.415 -4.085 -14.479 1.00 96.94 104 ALA A N 1
ATOM 744 C CA . ALA A 1 104 ? 6.781 -5.002 -13.411 1.00 96.94 104 ALA A CA 1
ATOM 745 C C . ALA A 1 104 ? 6.008 -6.333 -13.474 1.00 96.94 104 ALA A C 1
ATOM 747 O O . ALA A 1 104 ? 6.611 -7.379 -13.273 1.00 96.94 104 ALA A O 1
ATOM 748 N N . ILE A 1 105 ? 4.715 -6.314 -13.823 1.00 96.25 105 ILE A N 1
ATOM 749 C CA . ILE A 1 105 ? 3.923 -7.536 -14.053 1.00 96.25 105 ILE A CA 1
ATOM 750 C C . ILE A 1 105 ? 4.532 -8.367 -15.189 1.00 96.25 105 ILE A C 1
ATOM 752 O O . ILE A 1 105 ? 4.713 -9.569 -15.022 1.00 96.25 105 ILE A O 1
ATOM 756 N N . GLU A 1 106 ? 4.887 -7.743 -16.315 1.00 94.38 106 GLU A N 1
ATOM 757 C CA . GLU A 1 106 ? 5.527 -8.450 -17.437 1.00 94.38 106 GLU A CA 1
ATOM 758 C C . GLU A 1 106 ? 6.896 -9.034 -17.049 1.00 94.38 106 GLU A C 1
ATOM 760 O O . GLU A 1 106 ? 7.280 -10.099 -17.529 1.00 94.38 106 GLU A O 1
ATOM 765 N N . ALA A 1 107 ? 7.632 -8.360 -16.160 1.00 90.81 107 ALA A N 1
ATOM 766 C CA . ALA A 1 107 ? 8.913 -8.846 -15.653 1.00 90.81 107 ALA A CA 1
ATOM 767 C C . ALA A 1 107 ? 8.765 -10.003 -14.647 1.00 90.81 107 ALA A C 1
ATOM 769 O O . ALA A 1 107 ? 9.590 -10.916 -14.652 1.00 90.81 107 ALA A O 1
ATOM 770 N N . ASP A 1 108 ? 7.730 -9.977 -13.802 1.00 90.56 108 ASP A N 1
ATOM 771 C CA . ASP A 1 108 ? 7.417 -11.048 -12.846 1.00 90.56 108 ASP A CA 1
ATOM 772 C C . ASP A 1 108 ? 6.870 -12.304 -13.553 1.00 90.56 108 ASP A C 1
ATOM 774 O O . ASP A 1 108 ? 7.145 -13.433 -13.135 1.00 90.56 108 ASP A O 1
ATOM 778 N N . PHE A 1 109 ? 6.118 -12.113 -14.643 1.00 81.94 109 PHE A N 1
ATOM 779 C CA . PHE A 1 109 ? 5.482 -13.170 -15.434 1.00 81.94 109 PHE A CA 1
ATOM 780 C C . PHE A 1 109 ? 5.891 -13.098 -16.912 1.00 81.94 109 PHE A C 1
ATOM 782 O O . PHE A 1 109 ? 5.032 -12.897 -17.776 1.00 81.94 109 PHE A O 1
ATOM 789 N N . PRO A 1 110 ? 7.181 -13.287 -17.244 1.00 69.81 110 PRO A N 1
ATOM 790 C CA . PRO A 1 110 ? 7.612 -13.270 -18.632 1.00 69.81 110 PRO A CA 1
ATOM 791 C C . PRO A 1 110 ? 6.871 -14.373 -19.393 1.00 69.81 110 PRO A C 1
ATOM 793 O O . PRO A 1 110 ? 6.807 -15.518 -18.935 1.00 69.81 110 PRO A O 1
ATOM 796 N N . ALA A 1 111 ? 6.294 -14.035 -20.548 1.00 57.03 111 ALA A N 1
ATOM 797 C CA . ALA A 1 111 ? 5.626 -14.998 -21.416 1.00 57.03 111 ALA A CA 1
ATOM 798 C C . ALA A 1 111 ? 6.608 -16.127 -21.792 1.00 57.03 111 ALA A C 1
ATOM 800 O O . ALA A 1 111 ? 7.463 -15.943 -22.655 1.00 57.03 111 ALA A O 1
ATOM 801 N N . GLY A 1 112 ? 6.523 -17.278 -21.109 1.00 54.69 112 GLY A N 1
ATOM 802 C CA . GLY A 1 112 ? 7.442 -18.398 -21.344 1.00 54.69 112 GLY A CA 1
ATOM 803 C C . GLY A 1 112 ? 7.812 -19.272 -20.142 1.00 54.69 112 GLY A C 1
ATOM 804 O O . GLY A 1 112 ? 8.968 -19.670 -20.028 1.00 54.69 112 GLY A O 1
ATOM 805 N N . ARG A 1 113 ? 6.863 -19.638 -19.273 1.00 47.84 113 ARG A N 1
ATOM 806 C CA . ARG A 1 113 ? 6.971 -20.900 -18.516 1.00 47.84 113 ARG A CA 1
ATOM 807 C C . ARG A 1 113 ? 5.870 -21.848 -18.986 1.00 47.84 113 ARG A C 1
ATOM 809 O O . ARG A 1 113 ? 4.764 -21.822 -18.453 1.00 47.84 113 ARG A O 1
ATOM 816 N N . ALA A 1 114 ? 6.189 -22.580 -20.053 1.00 40.44 114 ALA A N 1
ATOM 817 C CA . ALA A 1 114 ? 5.567 -23.859 -20.387 1.00 40.44 114 ALA A CA 1
ATOM 818 C C . ALA A 1 114 ? 6.172 -24.961 -19.507 1.00 40.44 114 ALA A C 1
ATOM 820 O O . ALA A 1 114 ? 7.355 -24.800 -19.121 1.00 40.44 114 ALA A O 1
#

pLDDT: mean 95.62, std 9.36, range [40.44, 98.75]

Radius of gyration: 16.86 Å; chains: 1; bounding box: 34×39×39 Å

Secondary structure (DSSP, 8-state):
-EESSS--B---TGGGTPPPPHHHHHHHHTTS-HHHHIIIIIS-PPBPHHHHHHHTS-S-EE-GGGHHHHHHHHHHHHHTS-HHHHHHHHHHHHHHHHHHHHHHHHHHS-S---

Foldseek 3Di:
DEEADDDKDAPCQVVVPHQDQQLVLLVLVLFFDPVCSCCRRVVRDIDGQVVCCVRGVDVDYDHPVCVVVVVVVVVVVVVPDDPVVVVVVVCVSCVVSVVSSVVSVCVRPPPDDD

Sequence (114 aa):
MGAAGPYRITANEVAIGMTLPAAAIEICRQRVGPEYLTRVLALAEVLSPEDAVTAGFLDRVVPAAQLRETAAAGAARLATLDRAAHAASKARLRAPALGAIRAAIEADFPAGRA